Protein AF-A0A7C6GFQ5-F1 (afdb_monomer_lite)

Sequence (103 aa):
MLSEDQQKRKTANVLKAARYFLAHGGSMIEIGKALNMSSSSVQRYLNDEQTIKTYLGTECFDEIQRKLLENKKEGLVRGGKNYAKNNEFTKDELGRFTGSRRK

Secondary structure (DSSP, 8-state):
---HHHHHHHHHHHHHHHHHHHHH---HHHHHHHHT--HHHHHHHHT-HHHHHHHH-HHHHHHHHHHHHHHHHHHHHHHHHHHHHHEEEEE-TTS-EEEEEE-

Radius of gyration: 19.43 Å; chains: 1; bounding box: 42×26×54 Å

Structure (mmCIF, N/CA/C/O backbone):
data_AF-A0A7C6GFQ5-F1
#
_entry.id   AF-A0A7C6GFQ5-F1
#
loop_
_atom_site.group_PDB
_atom_site.id
_atom_site.type_symbol
_atom_site.label_atom_id
_atom_site.label_alt_id
_atom_site.label_comp_id
_atom_site.label_asym_id
_atom_site.label_entity_id
_atom_site.label_seq_id
_atom_site.pdbx_PDB_ins_code
_atom_site.Cartn_x
_atom_site.Cartn_y
_atom_site.Cartn_z
_atom_site.occupancy
_atom_site.B_iso_or_equiv
_atom_site.auth_seq_id
_atom_site.auth_comp_id
_atom_site.auth_asym_id
_atom_site.auth_atom_id
_atom_site.pdbx_PDB_model_num
ATOM 1 N N . MET A 1 1 ? 6.144 9.235 23.856 1.00 67.38 1 MET A N 1
ATOM 2 C CA . MET A 1 1 ? 4.902 8.445 23.708 1.00 67.38 1 MET A CA 1
ATOM 3 C C . MET A 1 1 ? 3.890 9.289 22.957 1.00 67.38 1 MET A C 1
ATOM 5 O O . MET A 1 1 ? 3.905 10.500 23.139 1.00 67.38 1 MET A O 1
ATOM 9 N N . LEU A 1 2 ? 3.075 8.681 22.093 1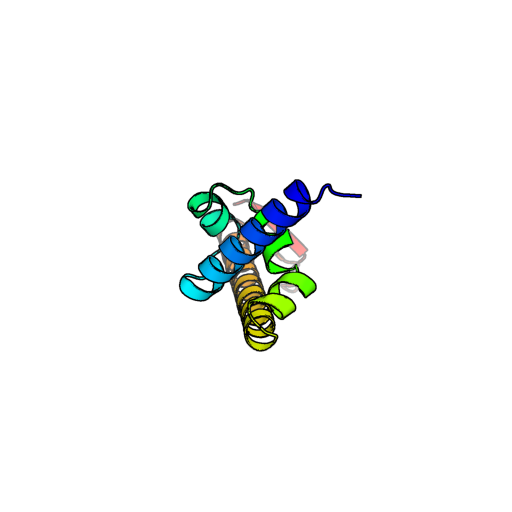.00 77.56 2 LEU A N 1
ATOM 10 C CA . LEU A 1 2 ? 1.942 9.381 21.481 1.00 77.56 2 LEU A CA 1
ATOM 11 C C . LEU A 1 2 ? 0.882 9.635 22.55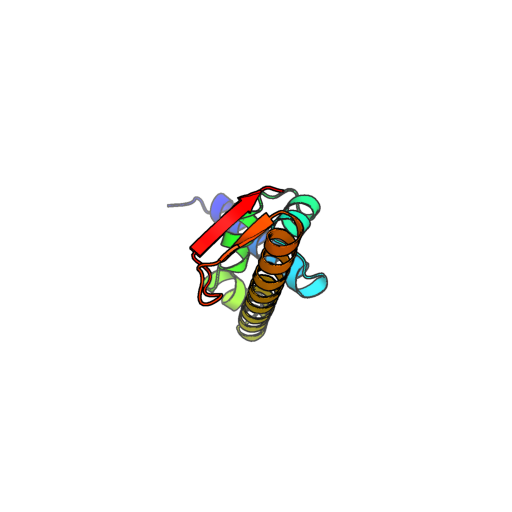5 1.00 77.56 2 LEU A C 1
ATOM 13 O O . LEU A 1 2 ? 0.708 8.800 23.443 1.00 77.56 2 LEU A O 1
ATOM 17 N N . SER A 1 3 ? 0.173 10.757 22.467 1.00 91.38 3 SER A N 1
ATOM 18 C CA . SER A 1 3 ? -1.028 10.947 23.282 1.00 91.38 3 SER A CA 1
ATOM 19 C C . SER A 1 3 ? -2.121 9.962 22.859 1.00 91.38 3 SER A C 1
ATOM 21 O O . SER A 1 3 ? -2.114 9.450 21.733 1.00 91.38 3 SER A O 1
ATOM 23 N N . GLU A 1 4 ? -3.097 9.719 23.732 1.00 89.06 4 GLU A N 1
ATOM 24 C CA . GLU A 1 4 ? -4.239 8.858 23.402 1.00 89.06 4 GLU A CA 1
ATOM 25 C C . GLU A 1 4 ? -4.962 9.319 22.128 1.00 89.06 4 GLU A C 1
ATOM 27 O O . GLU A 1 4 ? -5.298 8.506 21.266 1.00 89.06 4 GLU A O 1
ATOM 32 N N . ASP A 1 5 ? -5.128 10.631 21.953 1.00 91.50 5 ASP A N 1
ATOM 33 C CA . ASP A 1 5 ? -5.752 11.208 20.760 1.00 91.50 5 ASP A CA 1
ATOM 34 C C . ASP A 1 5 ? -4.932 10.972 19.493 1.00 91.50 5 ASP A C 1
ATOM 36 O O . ASP A 1 5 ? -5.482 10.675 18.428 1.00 91.50 5 ASP A O 1
ATOM 40 N N . GLN A 1 6 ? -3.606 11.066 19.591 1.00 90.06 6 GLN A N 1
ATOM 41 C CA . GLN A 1 6 ? -2.723 10.756 18.471 1.00 90.06 6 GLN A CA 1
ATOM 42 C C . GLN A 1 6 ? -2.806 9.272 18.099 1.00 90.06 6 GLN A C 1
ATOM 44 O O . GLN A 1 6 ? -2.858 8.940 16.912 1.00 90.06 6 GLN A O 1
ATOM 49 N N . GLN A 1 7 ? -2.889 8.385 19.091 1.00 91.81 7 GLN A N 1
ATOM 50 C CA . GLN A 1 7 ? -3.034 6.950 18.870 1.00 91.81 7 GLN A CA 1
ATOM 51 C C . GLN A 1 7 ? -4.387 6.603 18.232 1.00 91.81 7 GLN A C 1
ATOM 53 O O . GLN A 1 7 ? -4.435 5.823 17.275 1.00 91.81 7 GLN A O 1
ATOM 58 N N . LYS A 1 8 ? -5.482 7.225 18.688 1.00 93.62 8 LYS A N 1
ATOM 59 C CA . LYS A 1 8 ? -6.822 7.069 18.098 1.00 93.62 8 LYS A CA 1
ATOM 60 C C . LYS A 1 8 ? -6.850 7.530 16.642 1.00 93.62 8 LYS A C 1
ATOM 62 O O . LYS A 1 8 ? -7.308 6.789 15.774 1.00 93.62 8 LYS A O 1
ATOM 67 N N . ARG A 1 9 ? -6.291 8.709 16.342 1.00 94.31 9 ARG A N 1
ATOM 68 C CA . ARG A 1 9 ? -6.196 9.230 14.965 1.00 94.31 9 ARG A CA 1
ATOM 69 C C . ARG A 1 9 ? -5.368 8.322 14.063 1.00 94.31 9 ARG A C 1
ATOM 71 O O . ARG A 1 9 ? -5.775 8.046 12.936 1.00 94.31 9 ARG A O 1
ATOM 78 N N . LYS A 1 10 ? -4.225 7.831 14.555 1.00 94.25 10 LYS A N 1
ATOM 79 C CA . LYS A 1 10 ? -3.392 6.873 13.817 1.00 94.25 10 LYS A CA 1
ATOM 80 C C . LYS A 1 10 ? -4.191 5.611 13.489 1.00 94.25 10 LYS A C 1
ATOM 82 O O . LYS A 1 10 ? -4.228 5.215 12.330 1.00 94.25 10 LYS A O 1
ATOM 87 N N . THR A 1 11 ? -4.861 5.035 14.484 1.00 96.75 11 THR A N 1
ATOM 88 C CA . THR A 1 11 ? -5.688 3.829 14.329 1.00 96.75 11 THR A CA 1
ATOM 89 C C . THR A 1 11 ? -6.783 4.045 13.286 1.00 96.75 11 THR A C 1
ATOM 91 O O . THR A 1 11 ? -6.902 3.262 12.349 1.00 96.75 11 THR A O 1
ATOM 94 N N . ALA A 1 12 ? -7.522 5.155 13.369 1.00 97.25 12 ALA A N 1
ATOM 95 C CA . ALA A 1 12 ? -8.557 5.493 12.394 1.00 97.25 12 ALA A CA 1
ATOM 96 C C . ALA A 1 12 ? -8.003 5.593 10.962 1.00 97.25 12 ALA A C 1
ATOM 98 O O . ALA A 1 12 ? -8.601 5.060 10.029 1.00 97.25 12 ALA A O 1
ATOM 99 N N . ASN A 1 13 ? -6.834 6.215 10.785 1.00 97.62 13 ASN A N 1
ATOM 100 C CA . ASN A 1 13 ? -6.190 6.319 9.476 1.00 97.62 13 ASN A CA 1
ATOM 101 C C . ASN A 1 13 ? -5.718 4.964 8.938 1.00 97.62 13 ASN A C 1
ATOM 103 O O . ASN A 1 13 ? -5.878 4.710 7.744 1.00 97.62 13 ASN A O 1
ATOM 107 N N . VAL 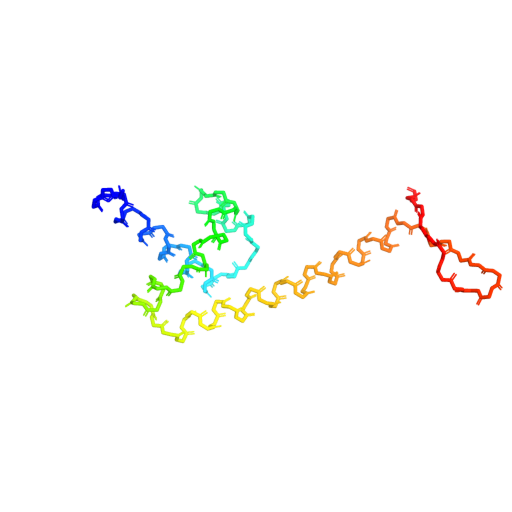A 1 14 ? -5.192 4.087 9.801 1.00 98.06 14 VAL A N 1
ATOM 108 C CA . VAL A 1 14 ? -4.825 2.715 9.422 1.00 98.06 14 VAL A CA 1
ATOM 109 C C . VAL A 1 14 ? -6.043 1.960 8.909 1.00 98.06 14 VAL A C 1
ATOM 111 O O . VAL A 1 14 ? -6.015 1.435 7.798 1.00 98.06 14 VAL A O 1
ATOM 114 N N . LEU A 1 15 ? -7.139 1.969 9.668 1.00 98.19 15 LEU A N 1
ATOM 115 C CA . LEU A 1 15 ? -8.359 1.260 9.284 1.00 98.19 15 LEU A CA 1
ATOM 116 C C . LEU A 1 15 ? -8.980 1.838 8.011 1.00 98.19 15 LEU A C 1
ATOM 118 O O . LEU A 1 15 ? -9.435 1.079 7.157 1.00 98.19 15 LEU A O 1
ATOM 122 N N . LYS A 1 16 ? -8.957 3.166 7.848 1.00 97.94 16 LYS A N 1
ATOM 123 C CA . LYS A 1 16 ? -9.435 3.837 6.634 1.00 97.94 16 LYS A CA 1
ATOM 124 C C . LYS A 1 16 ? -8.629 3.409 5.404 1.00 97.94 16 LYS A C 1
ATOM 126 O O . LYS A 1 16 ? -9.226 3.041 4.396 1.00 97.94 16 LYS A O 1
ATOM 131 N N . ALA A 1 17 ? -7.298 3.413 5.496 1.00 98.06 17 ALA A N 1
ATOM 132 C CA . ALA A 1 17 ? -6.421 2.986 4.407 1.00 98.06 17 ALA A CA 1
ATOM 133 C C . ALA A 1 17 ? -6.594 1.497 4.076 1.00 98.06 17 ALA A C 1
ATOM 135 O O . ALA A 1 17 ? -6.764 1.151 2.909 1.00 98.06 17 ALA A O 1
ATOM 136 N N . ALA A 1 18 ? -6.611 0.631 5.092 1.00 98.12 18 ALA A N 1
ATOM 137 C CA . ALA A 1 18 ? -6.754 -0.814 4.930 1.00 98.12 18 ALA A CA 1
ATOM 138 C C . ALA A 1 18 ? -8.087 -1.197 4.272 1.00 98.12 18 ALA A C 1
ATOM 140 O O . ALA A 1 18 ? -8.096 -1.926 3.282 1.00 98.12 18 ALA A O 1
ATOM 141 N N . ARG A 1 19 ? -9.211 -0.654 4.760 1.00 98.06 19 ARG A N 1
ATOM 142 C CA . ARG A 1 19 ? -10.541 -0.932 4.190 1.00 98.06 19 ARG A CA 1
ATOM 143 C C . ARG A 1 19 ? -10.660 -0.446 2.749 1.00 98.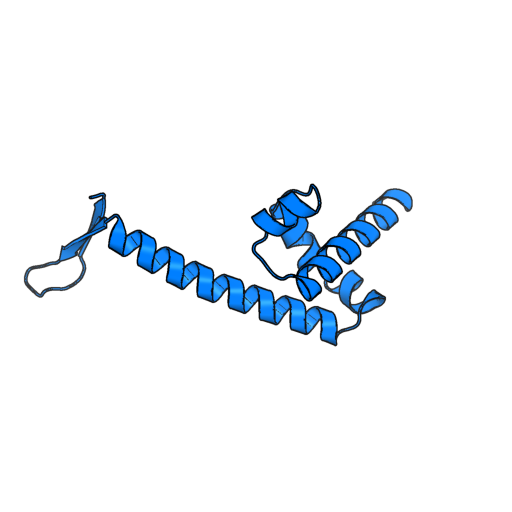06 19 ARG A C 1
ATOM 145 O O . ARG A 1 19 ? -11.160 -1.183 1.906 1.00 98.06 19 ARG A O 1
ATOM 152 N N . TYR A 1 20 ? -10.170 0.761 2.460 1.00 98.00 20 TYR A N 1
ATOM 153 C CA . TYR A 1 20 ? -10.173 1.288 1.096 1.00 98.00 20 TYR A CA 1
ATOM 154 C C . TYR A 1 20 ? -9.339 0.407 0.157 1.00 98.00 20 TYR A C 1
ATOM 156 O O . TYR A 1 20 ? -9.789 0.057 -0.932 1.00 98.00 20 TYR A O 1
ATOM 164 N N . PHE A 1 21 ? -8.137 0.011 0.585 1.00 97.94 21 PHE A N 1
ATOM 165 C CA . PHE A 1 21 ? -7.251 -0.814 -0.230 1.00 97.94 21 PHE A CA 1
ATOM 166 C C . PHE A 1 21 ? -7.819 -2.211 -0.494 1.00 97.94 21 PHE A C 1
ATOM 168 O O . PHE A 1 21 ? -7.723 -2.705 -1.614 1.00 97.94 21 PHE A O 1
ATOM 175 N N . LEU A 1 22 ? -8.459 -2.839 0.494 1.00 97.12 22 LEU A N 1
ATOM 176 C CA . LEU A 1 22 ? -9.121 -4.129 0.298 1.00 97.12 22 LEU A CA 1
ATOM 177 C C . LEU A 1 22 ? -10.258 -4.033 -0.728 1.00 97.12 22 LEU A C 1
ATOM 179 O O . LEU A 1 22 ? -10.326 -4.873 -1.628 1.00 97.12 22 LEU A O 1
ATOM 183 N N . ALA A 1 23 ? -11.087 -2.988 -0.629 1.00 96.94 23 ALA A N 1
ATOM 184 C CA . ALA A 1 23 ? -12.262 -2.790 -1.476 1.00 96.94 23 ALA A CA 1
ATOM 185 C C . ALA A 1 23 ? -11.936 -2.367 -2.917 1.00 96.94 23 ALA A C 1
ATOM 187 O O . ALA A 1 23 ? -12.650 -2.744 -3.844 1.00 96.94 23 ALA A O 1
ATOM 188 N N . HIS A 1 24 ? -10.897 -1.556 -3.118 1.00 95.38 24 HIS A N 1
ATOM 189 C CA . HIS A 1 24 ? -10.637 -0.912 -4.413 1.00 95.38 24 HIS A CA 1
ATOM 190 C C . HIS A 1 24 ? -9.262 -1.230 -5.001 1.00 95.38 24 HIS A C 1
ATOM 192 O O . HIS A 1 24 ? -9.043 -1.025 -6.193 1.00 95.38 24 HIS A O 1
ATOM 198 N N . GLY A 1 25 ? -8.329 -1.740 -4.197 1.00 93.62 25 GLY A N 1
ATOM 199 C CA . GLY A 1 25 ? -6.942 -1.924 -4.609 1.00 93.62 25 GLY A CA 1
ATOM 200 C C . GLY A 1 25 ? -6.262 -0.601 -4.973 1.00 93.62 25 GLY A C 1
ATOM 201 O O . GLY A 1 25 ? -6.542 0.450 -4.393 1.00 93.62 25 GLY A O 1
ATOM 202 N N . GLY A 1 26 ? -5.346 -0.668 -5.940 1.00 92.00 26 GLY A N 1
ATOM 203 C CA . GLY A 1 26 ? -4.650 0.494 -6.493 1.00 92.00 26 GLY A CA 1
ATOM 204 C C . GLY A 1 26 ? -3.261 0.753 -5.906 1.00 92.00 26 GLY A C 1
ATOM 205 O O . GLY A 1 26 ? -2.793 0.100 -4.972 1.00 92.00 26 GLY A O 1
ATOM 206 N N . SER A 1 27 ? -2.560 1.714 -6.497 1.00 93.12 27 SER A N 1
ATOM 207 C CA . SER A 1 27 ? -1.242 2.162 -6.053 1.00 93.12 27 SER A CA 1
ATOM 208 C C . SER A 1 27 ? -1.330 3.078 -4.830 1.00 93.12 27 SER A C 1
ATOM 210 O O . SER A 1 27 ? -2.339 3.738 -4.583 1.00 93.12 27 SER A O 1
ATOM 212 N N . MET A 1 28 ? -0.221 3.210 -4.094 1.00 95.25 28 MET A N 1
ATOM 213 C CA . MET A 1 28 ? -0.146 4.109 -2.931 1.00 95.25 28 MET A CA 1
ATOM 214 C C . MET A 1 28 ? -0.484 5.566 -3.283 1.00 95.25 28 MET A C 1
ATOM 216 O O . MET A 1 28 ? -0.989 6.305 -2.443 1.00 95.25 28 MET A O 1
ATOM 220 N N . ILE A 1 29 ? -0.198 5.986 -4.520 1.00 94.38 29 ILE A N 1
ATOM 221 C CA . ILE A 1 29 ? -0.491 7.338 -5.009 1.00 94.38 29 ILE A CA 1
ATOM 222 C C . ILE A 1 29 ? -1.997 7.517 -5.219 1.00 94.38 29 ILE A C 1
ATOM 224 O O . ILE A 1 29 ? -2.547 8.535 -4.809 1.00 94.38 29 ILE A O 1
ATOM 228 N N . GLU A 1 30 ? -2.665 6.546 -5.840 1.00 95.00 30 GLU A N 1
ATOM 229 C CA . GLU A 1 30 ? -4.110 6.598 -6.097 1.00 95.00 30 GLU A CA 1
ATOM 230 C C . GLU A 1 30 ? -4.902 6.581 -4.790 1.00 95.00 30 GLU A C 1
ATOM 232 O O . GLU A 1 30 ? -5.763 7.433 -4.577 1.00 95.00 30 GLU A O 1
ATOM 237 N N . ILE A 1 31 ? -4.536 5.685 -3.871 1.00 96.38 31 ILE A N 1
ATOM 238 C CA . ILE A 1 31 ? -5.139 5.608 -2.536 1.00 96.38 31 ILE A CA 1
ATOM 239 C C . ILE A 1 31 ? -4.870 6.900 -1.759 1.00 96.38 31 ILE A C 1
ATOM 241 O O . ILE A 1 31 ? -5.771 7.449 -1.129 1.00 96.38 31 ILE A O 1
ATOM 245 N N . GLY A 1 32 ? -3.641 7.421 -1.827 1.00 96.69 32 GLY A N 1
ATOM 246 C CA . GLY A 1 32 ? -3.269 8.675 -1.178 1.00 96.69 32 GLY A CA 1
ATOM 247 C C . GLY A 1 32 ? -4.121 9.853 -1.650 1.00 96.69 32 GLY A C 1
ATOM 248 O O . GLY A 1 32 ? -4.648 10.597 -0.827 1.00 96.69 32 GLY A O 1
ATOM 249 N N . LYS A 1 33 ? -4.346 9.977 -2.963 1.00 96.94 33 LYS A N 1
ATOM 250 C CA . LYS A 1 33 ? -5.247 10.994 -3.529 1.00 96.94 33 LYS A CA 1
ATOM 251 C C . LYS A 1 33 ? -6.685 10.818 -3.041 1.00 96.94 33 LYS A C 1
ATOM 253 O O . LYS A 1 33 ? -7.292 11.793 -2.612 1.00 96.94 33 LYS A O 1
ATOM 258 N N . ALA A 1 34 ? -7.207 9.593 -3.062 1.00 97.00 34 ALA A N 1
ATOM 259 C CA . ALA A 1 34 ? -8.581 9.312 -2.649 1.00 97.00 34 ALA A CA 1
ATOM 260 C C . ALA A 1 34 ? -8.830 9.587 -1.156 1.00 97.00 34 ALA A C 1
ATOM 262 O O . ALA A 1 34 ? -9.907 10.034 -0.770 1.00 97.00 34 ALA A O 1
ATOM 263 N N . LEU A 1 35 ? -7.832 9.335 -0.306 1.00 96.19 35 LEU A N 1
ATOM 264 C CA . LEU A 1 35 ? -7.957 9.470 1.147 1.00 96.19 35 LEU A CA 1
ATOM 265 C C . LEU A 1 35 ? -7.387 10.778 1.704 1.00 96.19 35 LEU A C 1
ATOM 267 O O . LEU A 1 35 ? -7.454 10.981 2.918 1.00 96.19 35 LEU A O 1
ATOM 271 N N . ASN A 1 36 ? -6.849 11.645 0.843 1.00 96.81 36 ASN A N 1
ATOM 272 C CA . ASN A 1 36 ? -6.089 12.840 1.211 1.00 96.81 36 ASN A CA 1
ATOM 273 C C . ASN A 1 36 ? -4.919 12.525 2.169 1.00 96.81 36 ASN A C 1
ATOM 275 O O . ASN A 1 36 ? -4.782 13.099 3.249 1.00 96.81 36 ASN A O 1
ATOM 279 N N . MET A 1 37 ? -4.094 11.549 1.788 1.00 96.44 37 MET A N 1
ATOM 280 C CA . MET A 1 37 ? -2.918 11.086 2.527 1.00 96.44 37 MET A CA 1
ATOM 281 C C . MET A 1 37 ? -1.695 11.039 1.606 1.00 96.44 37 MET A C 1
ATOM 283 O O . MET A 1 37 ? -1.810 10.779 0.409 1.00 96.44 37 MET A O 1
ATOM 287 N N . SER A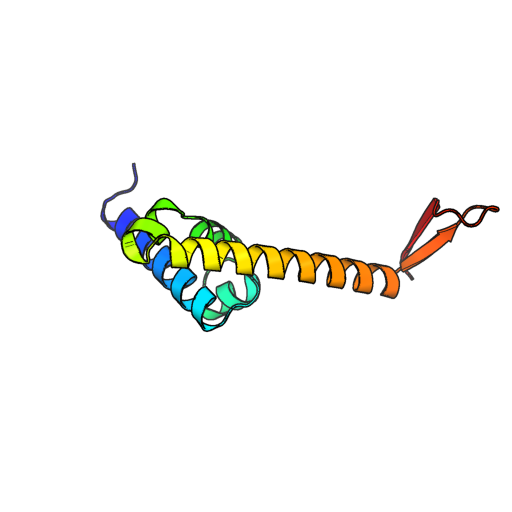 1 38 ? -0.493 11.226 2.158 1.00 97.69 38 SER A N 1
ATOM 288 C CA . SER A 1 38 ? 0.726 10.973 1.383 1.00 97.69 38 SER A CA 1
ATOM 289 C C . SER A 1 38 ? 0.852 9.483 1.055 1.00 97.69 38 SER A C 1
ATOM 291 O O . SER A 1 38 ? 0.503 8.628 1.873 1.00 97.69 38 SER A O 1
ATOM 293 N N . SER A 1 39 ? 1.429 9.154 -0.102 1.00 96.50 39 SER A N 1
ATOM 294 C CA . SER A 1 39 ? 1.712 7.762 -0.485 1.00 96.50 39 SER A CA 1
ATOM 295 C C . SER A 1 39 ? 2.567 7.031 0.560 1.00 96.50 39 SER A C 1
ATOM 297 O O . SER A 1 39 ? 2.315 5.867 0.860 1.00 96.50 39 SER A O 1
ATOM 299 N N . SER A 1 40 ? 3.522 7.732 1.181 1.00 97.12 40 SER A N 1
ATOM 300 C CA . SER A 1 40 ? 4.340 7.212 2.283 1.00 97.12 40 SER A CA 1
ATOM 301 C C . SER A 1 40 ? 3.518 6.875 3.529 1.00 97.12 40 SER A C 1
ATOM 303 O O . SER A 1 40 ? 3.772 5.862 4.182 1.00 97.12 40 SER A O 1
ATOM 305 N N . SER A 1 41 ? 2.505 7.687 3.851 1.00 97.38 41 SER A N 1
ATOM 306 C CA . SER A 1 41 ? 1.599 7.423 4.970 1.00 97.38 41 SER A CA 1
ATOM 307 C C . SER A 1 41 ? 0.737 6.204 4.688 1.00 97.38 41 SER A C 1
ATOM 309 O O . SER A 1 41 ? 0.651 5.333 5.546 1.00 97.38 41 SER A O 1
ATOM 311 N N . VAL A 1 42 ? 0.174 6.104 3.481 1.00 97.56 42 VAL A N 1
ATOM 312 C CA . VAL A 1 42 ? -0.609 4.936 3.054 1.00 97.56 42 VAL A CA 1
ATOM 313 C C . VAL A 1 42 ? 0.231 3.668 3.158 1.00 97.56 42 VAL A C 1
ATOM 315 O O . VAL A 1 42 ? -0.198 2.715 3.799 1.00 97.56 42 VAL A O 1
ATOM 318 N N . GLN A 1 43 ? 1.455 3.674 2.622 1.00 96.88 43 GLN A N 1
ATOM 319 C CA . GLN A 1 43 ? 2.347 2.521 2.714 1.00 96.88 43 GLN A CA 1
ATOM 320 C C . GLN A 1 43 ? 2.620 2.137 4.170 1.00 96.88 43 GLN A C 1
ATOM 322 O O . GLN A 1 43 ? 2.494 0.970 4.528 1.00 96.88 43 GLN A O 1
ATOM 327 N N . ARG A 1 44 ? 2.959 3.102 5.030 1.00 97.62 44 ARG A N 1
ATOM 328 C CA . ARG A 1 44 ? 3.185 2.840 6.457 1.00 97.62 44 ARG A CA 1
ATOM 329 C C . ARG A 1 44 ? 1.946 2.247 7.130 1.00 97.62 44 ARG A C 1
ATOM 331 O O . ARG A 1 44 ? 2.079 1.339 7.935 1.00 97.62 44 ARG A O 1
ATOM 338 N N . TYR A 1 45 ? 0.759 2.754 6.807 1.00 98.00 45 TYR A N 1
ATOM 339 C CA . TYR A 1 45 ? -0.499 2.305 7.397 1.00 98.00 45 TYR A CA 1
ATOM 340 C C . TYR A 1 45 ? -0.916 0.909 6.939 1.00 98.00 45 TYR A C 1
ATOM 342 O O . TYR A 1 45 ? -1.337 0.114 7.768 1.00 98.00 45 TYR A O 1
ATOM 350 N N . LEU A 1 46 ? -0.746 0.577 5.658 1.00 97.56 46 LEU A N 1
ATOM 351 C CA . LEU A 1 46 ? -1.024 -0.769 5.144 1.00 97.56 46 LEU A CA 1
ATOM 352 C C . LEU A 1 46 ? -0.049 -1.831 5.682 1.00 97.56 46 LEU A C 1
ATOM 354 O O . LEU A 1 46 ? -0.353 -3.017 5.629 1.00 97.56 46 LEU A O 1
ATOM 358 N N . ASN A 1 47 ? 1.099 -1.410 6.219 1.00 97.38 47 ASN A N 1
ATOM 359 C CA . ASN A 1 47 ? 2.066 -2.277 6.895 1.00 97.38 47 ASN A CA 1
ATOM 360 C C . ASN A 1 47 ? 1.943 -2.247 8.432 1.00 97.38 47 ASN A C 1
ATOM 362 O O . ASN A 1 47 ? 2.793 -2.808 9.118 1.00 97.38 47 ASN A O 1
ATOM 366 N N . ASP A 1 48 ? 0.912 -1.606 8.996 1.00 97.44 48 ASP A N 1
ATOM 367 C CA . ASP A 1 48 ? 0.659 -1.618 10.443 1.00 97.44 48 ASP A CA 1
ATOM 368 C C . ASP A 1 48 ? -0.035 -2.928 10.845 1.00 97.44 48 ASP A C 1
ATOM 370 O O . ASP A 1 48 ? -1.251 -2.996 11.036 1.00 97.44 48 ASP A O 1
ATOM 374 N N . GLU A 1 49 ? 0.769 -3.989 10.927 1.00 97.56 49 GLU A N 1
ATOM 375 C CA . GLU A 1 49 ? 0.326 -5.353 11.215 1.00 97.56 49 GLU A CA 1
ATOM 376 C C . GLU A 1 49 ? -0.511 -5.434 12.489 1.00 97.56 49 GLU A C 1
ATOM 378 O O . GLU A 1 49 ? -1.627 -5.947 12.458 1.00 97.56 49 GLU A O 1
ATOM 383 N N . GLN A 1 50 ? -0.002 -4.889 13.596 1.00 96.75 50 GLN A N 1
ATOM 384 C CA . GLN A 1 50 ? -0.664 -4.992 14.893 1.00 96.75 50 GLN A CA 1
ATOM 385 C C . GLN A 1 50 ? -2.079 -4.416 14.840 1.00 96.75 50 GLN A C 1
ATOM 387 O O . GLN A 1 50 ? -3.030 -5.064 15.278 1.00 96.75 50 GLN A O 1
ATOM 392 N N . THR A 1 51 ? -2.236 -3.210 14.292 1.00 97.00 51 THR A N 1
ATOM 393 C CA . THR A 1 51 ? -3.541 -2.549 14.228 1.00 97.00 51 THR A CA 1
ATOM 394 C C . THR A 1 51 ? -4.477 -3.297 13.283 1.00 97.00 51 THR A C 1
ATOM 396 O O . THR A 1 51 ? -5.628 -3.554 13.626 1.00 97.00 51 THR A O 1
ATOM 399 N N . ILE A 1 52 ? -4.000 -3.697 12.105 1.00 98.00 52 ILE A N 1
ATOM 400 C CA . ILE A 1 52 ? -4.842 -4.399 11.132 1.00 98.00 52 ILE A CA 1
ATOM 401 C C . ILE A 1 52 ? -5.288 -5.753 11.691 1.00 98.00 52 ILE A C 1
ATOM 403 O O . ILE A 1 52 ? -6.485 -6.024 11.699 1.00 98.00 52 ILE A O 1
ATOM 407 N N . LYS A 1 53 ? -4.375 -6.564 12.237 1.00 97.94 53 LYS A N 1
ATOM 408 C CA . LYS A 1 53 ? -4.717 -7.867 12.825 1.00 97.94 53 LYS A CA 1
ATOM 409 C C . LYS A 1 53 ? -5.692 -7.734 13.991 1.00 97.94 53 LYS A C 1
ATOM 411 O O . LYS A 1 53 ? -6.644 -8.500 14.067 1.00 97.94 53 LYS A O 1
ATOM 416 N N . THR A 1 54 ? -5.500 -6.732 14.851 1.00 97.62 54 THR A N 1
ATOM 417 C CA . THR A 1 54 ? -6.370 -6.501 16.017 1.00 97.62 54 THR A CA 1
ATOM 418 C C . THR A 1 54 ? -7.806 -6.146 15.617 1.00 97.62 54 THR A C 1
ATOM 420 O O . THR A 1 54 ? -8.745 -6.614 16.251 1.00 97.62 54 THR A O 1
ATOM 423 N N . TYR A 1 55 ? -7.999 -5.318 14.585 1.00 97.69 55 TYR A N 1
ATOM 424 C CA . TYR A 1 55 ? -9.316 -4.742 14.267 1.00 97.69 55 TYR A CA 1
ATOM 425 C C . TYR A 1 55 ? -9.998 -5.328 13.022 1.00 97.69 55 TYR A C 1
ATOM 427 O O . TYR A 1 55 ? -11.215 -5.213 12.891 1.00 97.69 55 TYR A O 1
ATOM 435 N N . LEU A 1 56 ? -9.235 -5.888 12.082 1.00 96.81 56 LEU A N 1
ATOM 436 C CA . LEU A 1 56 ? -9.728 -6.461 10.822 1.00 96.81 56 LEU A CA 1
ATOM 437 C C . LEU A 1 56 ? -9.449 -7.968 10.710 1.00 96.81 56 LEU A C 1
ATOM 439 O O . LEU A 1 56 ? -10.026 -8.623 9.848 1.00 96.81 56 LEU A O 1
ATOM 443 N N . GLY A 1 57 ? -8.598 -8.519 11.578 1.00 97.19 57 GLY A N 1
ATOM 444 C CA . GLY A 1 57 ? -8.220 -9.929 11.576 1.00 97.19 57 GLY A CA 1
ATOM 445 C C . GLY A 1 57 ? -6.981 -10.236 10.731 1.00 97.19 57 GLY A C 1
ATOM 446 O O . GLY A 1 57 ? -6.565 -9.458 9.868 1.00 97.19 57 GLY A O 1
ATOM 447 N N . THR A 1 58 ? -6.380 -11.395 11.004 1.00 97.31 58 THR A N 1
ATOM 448 C CA . THR A 1 58 ? -5.167 -11.876 10.323 1.00 97.31 58 THR A CA 1
ATOM 449 C C . THR A 1 58 ? -5.380 -12.069 8.825 1.00 97.31 58 THR A C 1
ATOM 451 O O . THR A 1 58 ? -4.550 -11.620 8.043 1.00 97.31 58 THR A O 1
ATOM 454 N N . GLU A 1 59 ? -6.523 -12.624 8.417 1.00 97.81 59 GLU A N 1
ATOM 455 C CA . GLU A 1 59 ? -6.842 -12.870 7.003 1.00 97.81 59 GLU A CA 1
ATOM 456 C C . GLU A 1 59 ? -6.832 -11.580 6.171 1.00 97.81 59 GLU A C 1
ATOM 458 O O . GLU A 1 59 ? -6.257 -11.541 5.084 1.00 97.81 59 GLU A O 1
ATOM 463 N N . CYS A 1 60 ? -7.385 -10.489 6.714 1.00 97.44 60 CYS A N 1
ATOM 464 C CA . CYS A 1 60 ? -7.356 -9.184 6.057 1.00 97.44 60 CYS A CA 1
ATOM 465 C C . CYS A 1 60 ? -5.925 -8.662 5.889 1.00 97.44 60 CYS A C 1
ATOM 467 O O . CYS A 1 60 ? -5.597 -8.081 4.854 1.00 97.44 60 CYS A O 1
ATOM 469 N N . PHE A 1 61 ? -5.067 -8.837 6.899 1.00 98.25 61 PHE A N 1
ATOM 470 C CA . PHE A 1 61 ? -3.670 -8.420 6.799 1.00 98.25 61 PHE A CA 1
ATOM 471 C C . PHE A 1 61 ? -2.927 -9.218 5.725 1.00 98.25 61 PHE A C 1
ATOM 473 O O . PHE A 1 61 ? -2.247 -8.628 4.884 1.00 98.25 61 PHE A O 1
ATOM 480 N N . ASP A 1 62 ? -3.107 -10.535 5.705 1.00 97.88 62 ASP A N 1
ATOM 481 C CA . ASP A 1 62 ? -2.460 -11.415 4.734 1.00 97.88 62 ASP A CA 1
ATOM 482 C C . ASP A 1 62 ? -2.931 -11.109 3.303 1.00 97.88 62 ASP A C 1
ATOM 484 O O . ASP A 1 62 ? -2.118 -11.046 2.374 1.00 97.88 62 ASP A O 1
ATOM 488 N N . GLU A 1 63 ? -4.222 -10.811 3.110 1.00 97.94 63 GLU A N 1
ATOM 489 C CA . GLU A 1 63 ? -4.748 -10.368 1.818 1.00 97.94 63 GLU A CA 1
ATOM 490 C C . GLU A 1 63 ? -4.132 -9.033 1.373 1.00 97.94 63 GLU A C 1
ATOM 492 O O . GLU A 1 63 ? -3.727 -8.901 0.213 1.00 97.94 63 GLU A O 1
ATOM 497 N N . ILE A 1 64 ? -4.010 -8.054 2.278 1.00 97.88 64 ILE A N 1
ATOM 498 C CA . ILE A 1 64 ? -3.339 -6.777 1.991 1.00 97.88 64 ILE A CA 1
ATOM 499 C C . ILE A 1 64 ? -1.903 -7.033 1.527 1.00 97.88 64 ILE A C 1
ATOM 501 O O . ILE A 1 64 ? -1.493 -6.507 0.490 1.00 97.88 64 ILE A O 1
ATOM 505 N N . GLN A 1 65 ? -1.146 -7.867 2.243 1.00 97.69 65 GLN A N 1
ATOM 506 C CA . GLN A 1 65 ? 0.240 -8.182 1.892 1.00 97.69 65 GLN A CA 1
ATOM 507 C C . GLN A 1 65 ? 0.345 -8.884 0.533 1.00 97.69 65 GLN A C 1
ATOM 509 O O . GLN A 1 65 ? 1.199 -8.525 -0.286 1.00 97.69 65 GLN A O 1
ATOM 514 N N . ARG A 1 66 ? -0.568 -9.814 0.231 1.00 97.38 66 ARG A N 1
ATOM 515 C CA . ARG A 1 66 ? -0.646 -10.464 -1.084 1.00 97.38 66 ARG A CA 1
ATOM 516 C C . ARG A 1 66 ? -0.883 -9.445 -2.203 1.00 97.38 66 ARG A C 1
ATOM 518 O O . ARG A 1 66 ? -0.120 -9.423 -3.170 1.00 97.38 66 ARG A O 1
ATOM 525 N N . LYS A 1 67 ? -1.879 -8.562 -2.061 1.00 96.50 67 LYS A N 1
ATOM 526 C CA . LYS A 1 67 ? -2.182 -7.514 -3.055 1.00 96.50 67 LYS A CA 1
ATOM 527 C C . LYS A 1 67 ? -1.022 -6.527 -3.230 1.00 96.50 67 LYS A C 1
ATOM 529 O O . LYS A 1 67 ? -0.719 -6.112 -4.347 1.00 96.50 67 LYS A O 1
ATOM 534 N N . LEU A 1 68 ? -0.327 -6.164 -2.149 1.00 95.69 68 LEU A N 1
ATOM 535 C CA . LEU A 1 68 ? 0.871 -5.317 -2.220 1.00 95.69 68 LEU A CA 1
ATOM 536 C C . LEU A 1 68 ? 1.999 -5.987 -3.017 1.00 95.69 68 LEU A C 1
ATOM 538 O O . LEU A 1 68 ? 2.677 -5.323 -3.808 1.00 95.69 68 LEU A O 1
ATOM 542 N N . LEU A 1 69 ? 2.192 -7.295 -2.843 1.00 94.75 69 LEU A N 1
ATOM 543 C CA . LEU A 1 69 ? 3.183 -8.060 -3.596 1.00 94.75 69 LEU A CA 1
ATOM 544 C C . LEU A 1 69 ? 2.833 -8.134 -5.089 1.00 94.75 69 LEU A C 1
ATOM 546 O O . LEU A 1 69 ? 3.721 -7.992 -5.931 1.00 94.75 69 LEU A O 1
ATOM 550 N N . GLU A 1 70 ? 1.557 -8.321 -5.420 1.00 94.62 70 GLU A N 1
ATOM 551 C CA . GLU A 1 70 ? 1.053 -8.291 -6.800 1.00 94.62 70 GLU A CA 1
ATOM 552 C C . GLU A 1 70 ? 1.314 -6.933 -7.452 1.00 94.62 70 GLU A C 1
ATOM 554 O O . GLU A 1 70 ? 1.986 -6.868 -8.484 1.00 94.62 70 GLU A O 1
ATOM 559 N N . ASN A 1 71 ? 0.946 -5.842 -6.777 1.00 92.25 71 ASN A N 1
ATOM 560 C CA . ASN A 1 71 ? 1.229 -4.482 -7.235 1.00 92.25 71 ASN A CA 1
ATOM 561 C C . ASN A 1 71 ? 2.728 -4.248 -7.484 1.00 92.25 71 ASN A C 1
ATOM 563 O O . ASN A 1 71 ? 3.110 -3.602 -8.463 1.00 92.25 71 ASN A O 1
ATOM 567 N N . LYS A 1 72 ? 3.603 -4.778 -6.619 1.00 92.12 72 LYS A N 1
ATOM 568 C CA . LYS A 1 72 ? 5.060 -4.681 -6.799 1.00 92.12 72 LYS A CA 1
ATOM 569 C C . LYS A 1 72 ? 5.517 -5.414 -8.061 1.00 92.12 72 LYS A C 1
ATOM 571 O O . LYS A 1 72 ? 6.308 -4.862 -8.827 1.00 92.12 72 LYS A O 1
ATOM 576 N N . LYS A 1 73 ? 5.026 -6.635 -8.292 1.00 93.12 73 LYS A N 1
ATOM 577 C CA . LYS A 1 73 ? 5.352 -7.425 -9.491 1.00 93.12 73 LYS A CA 1
ATOM 578 C C . LYS A 1 73 ? 4.900 -6.705 -10.760 1.00 93.12 73 LYS A C 1
ATOM 580 O O . LYS A 1 73 ? 5.693 -6.541 -11.685 1.00 93.12 73 LYS A O 1
ATOM 585 N N . GLU A 1 74 ? 3.671 -6.200 -10.781 1.00 91.69 74 GLU A N 1
ATOM 586 C CA . GLU A 1 74 ? 3.150 -5.424 -11.909 1.00 91.69 74 GLU A CA 1
ATOM 587 C C . GLU A 1 74 ? 3.945 -4.138 -12.151 1.00 91.69 74 GLU A C 1
ATOM 589 O O . GLU A 1 74 ? 4.236 -3.787 -13.298 1.00 91.69 74 GLU A O 1
ATOM 594 N N . GLY A 1 75 ? 4.330 -3.447 -11.076 1.00 89.75 75 GLY A N 1
ATOM 595 C CA . GLY A 1 75 ? 5.168 -2.254 -11.129 1.00 89.75 75 GLY A CA 1
ATOM 596 C C . GLY A 1 75 ? 6.524 -2.524 -11.780 1.00 89.75 75 GLY A C 1
ATOM 597 O O . GLY A 1 75 ? 6.947 -1.756 -12.644 1.00 89.75 75 GLY A O 1
ATOM 598 N N . LEU A 1 76 ? 7.173 -3.641 -11.440 1.00 91.19 76 LEU A N 1
ATOM 599 C CA . LEU A 1 76 ? 8.443 -4.057 -12.045 1.00 91.19 76 LEU A CA 1
ATOM 600 C C . LEU A 1 76 ? 8.294 -4.365 -13.537 1.00 91.19 76 LEU A C 1
ATOM 602 O O . LEU A 1 76 ? 9.084 -3.878 -14.346 1.00 91.19 76 LEU A O 1
ATOM 606 N N . VAL A 1 77 ? 7.251 -5.106 -13.922 1.00 91.62 77 VAL A N 1
ATOM 607 C CA . VAL A 1 77 ? 6.964 -5.406 -15.336 1.00 91.62 77 VAL A CA 1
ATOM 608 C C . VAL A 1 77 ? 6.735 -4.116 -16.125 1.00 91.62 77 VAL A C 1
ATOM 610 O O . VAL A 1 77 ? 7.289 -3.933 -17.210 1.00 91.62 77 VAL A O 1
ATOM 613 N N . ARG A 1 78 ? 5.946 -3.188 -15.576 1.00 90.88 78 ARG A N 1
ATOM 614 C CA . ARG A 1 78 ? 5.669 -1.885 -16.192 1.00 90.88 78 ARG A CA 1
ATOM 615 C C . ARG A 1 78 ? 6.931 -1.033 -16.306 1.00 90.88 78 ARG A C 1
ATOM 617 O O . ARG A 1 78 ? 7.150 -0.419 -17.347 1.00 90.88 78 ARG A O 1
ATOM 624 N N . GLY A 1 79 ? 7.772 -1.038 -15.273 1.00 89.44 79 GLY A N 1
ATOM 625 C CA . GLY A 1 79 ? 9.080 -0.387 -15.270 1.00 89.44 79 GLY A CA 1
ATOM 626 C C . GLY A 1 79 ? 9.983 -0.913 -16.383 1.00 89.44 79 GLY A C 1
ATOM 627 O O . GLY A 1 79 ? 10.499 -0.118 -17.164 1.00 89.44 79 GLY A O 1
ATOM 628 N N . GLY A 1 80 ? 10.088 -2.237 -16.532 1.00 90.38 80 GLY A N 1
ATOM 629 C CA . GLY A 1 80 ? 10.855 -2.872 -17.607 1.00 90.38 80 GLY A CA 1
ATOM 630 C C . GLY A 1 80 ? 10.345 -2.505 -19.003 1.00 90.38 80 GLY A C 1
ATOM 631 O O . GLY A 1 80 ? 11.130 -2.109 -19.864 1.00 90.38 80 GLY A O 1
ATOM 632 N N . LYS A 1 81 ? 9.021 -2.541 -19.217 1.00 90.44 81 LYS A N 1
ATOM 633 C CA . LYS A 1 81 ? 8.395 -2.110 -20.482 1.00 90.44 81 LYS A CA 1
ATOM 634 C C . LYS A 1 81 ? 8.680 -0.637 -20.788 1.00 90.44 81 LYS A C 1
ATOM 636 O O . LYS A 1 81 ? 9.051 -0.304 -21.911 1.00 90.44 81 LYS A O 1
ATOM 641 N N . ASN A 1 82 ? 8.544 0.241 -19.796 1.00 91.38 82 ASN A N 1
ATOM 642 C CA . ASN A 1 82 ? 8.835 1.667 -19.949 1.00 91.38 82 ASN A CA 1
ATOM 643 C C . ASN A 1 82 ? 10.318 1.920 -20.236 1.00 91.38 82 ASN A C 1
ATOM 645 O O . ASN A 1 82 ? 10.646 2.761 -21.069 1.00 91.38 82 ASN A O 1
ATOM 649 N N . TYR A 1 83 ? 11.212 1.187 -19.579 1.00 89.19 83 TYR A N 1
ATOM 650 C CA . TYR A 1 83 ? 12.644 1.286 -19.819 1.00 89.19 83 TYR A CA 1
ATOM 651 C C . TYR A 1 83 ? 13.000 0.855 -21.247 1.00 89.19 83 TYR A C 1
ATOM 653 O O . TYR A 1 83 ? 13.629 1.630 -21.960 1.00 89.19 83 TYR A O 1
ATOM 661 N N . ALA A 1 84 ? 12.514 -0.300 -21.708 1.00 88.50 84 ALA A N 1
ATOM 662 C CA . ALA A 1 84 ? 12.730 -0.775 -23.078 1.00 88.50 84 ALA A CA 1
ATOM 663 C C . ALA A 1 84 ? 12.122 0.155 -24.146 1.00 88.50 84 ALA A C 1
ATOM 665 O O . ALA A 1 84 ? 12.668 0.310 -25.238 1.00 88.50 84 ALA A O 1
ATOM 666 N N . LYS A 1 85 ? 10.992 0.807 -23.842 1.00 90.38 85 LYS A N 1
ATOM 667 C CA . LYS A 1 85 ? 10.366 1.777 -24.750 1.00 90.38 85 LYS A CA 1
ATOM 668 C C . LYS A 1 85 ? 11.241 3.019 -24.934 1.00 90.38 85 LYS A C 1
ATOM 670 O O . LYS A 1 85 ? 11.456 3.440 -26.070 1.00 90.38 85 LYS A O 1
ATOM 675 N N . ASN A 1 86 ? 11.744 3.572 -23.831 1.00 91.62 86 ASN A N 1
ATOM 676 C CA . ASN A 1 86 ? 12.412 4.876 -23.791 1.00 91.62 86 ASN A CA 1
ATOM 677 C C . ASN A 1 86 ? 13.940 4.815 -23.940 1.00 91.62 86 ASN A C 1
ATOM 679 O O . ASN A 1 86 ? 14.580 5.862 -24.004 1.00 91.62 86 ASN A O 1
ATOM 683 N N . ASN A 1 87 ? 14.530 3.621 -23.967 1.00 90.75 87 ASN A N 1
ATOM 684 C CA . ASN A 1 87 ? 15.972 3.443 -24.088 1.00 90.75 87 ASN A CA 1
ATOM 685 C C . ASN A 1 87 ? 16.310 2.526 -25.260 1.00 90.75 87 ASN A C 1
ATOM 687 O O . ASN A 1 87 ? 15.529 1.660 -25.654 1.00 90.75 87 ASN A O 1
ATOM 691 N N . GLU A 1 88 ? 17.487 2.739 -25.821 1.00 90.44 88 GLU A N 1
ATOM 692 C CA . GLU A 1 88 ? 18.115 1.876 -26.806 1.00 90.44 88 GLU A CA 1
ATOM 693 C C . GLU A 1 88 ? 19.218 1.072 -26.112 1.00 90.44 88 GLU A C 1
ATOM 695 O O . GLU A 1 88 ? 20.009 1.628 -25.344 1.00 90.44 88 GLU A O 1
ATOM 700 N N . PHE A 1 89 ? 19.234 -0.244 -26.331 1.00 90.31 89 PHE A N 1
ATOM 701 C CA . PHE A 1 89 ? 20.212 -1.132 -25.709 1.00 90.31 89 PHE A CA 1
ATOM 702 C C . PHE A 1 89 ? 21.507 -1.142 -26.512 1.00 90.31 89 PHE A C 1
ATOM 704 O O . PHE A 1 89 ? 21.492 -1.400 -27.714 1.00 90.31 89 PHE A O 1
ATOM 711 N N . THR A 1 90 ? 22.622 -0.941 -25.824 1.00 90.81 90 THR A N 1
ATOM 712 C CA . THR A 1 90 ? 23.957 -1.145 -26.373 1.00 90.81 90 THR A CA 1
ATOM 713 C C . THR A 1 90 ? 24.380 -2.582 -26.095 1.00 90.81 90 THR A C 1
ATOM 715 O O . THR A 1 90 ? 24.158 -3.108 -24.997 1.00 90.81 90 THR A O 1
ATOM 718 N N . LYS A 1 91 ? 24.962 -3.232 -27.101 1.00 93.31 91 LYS A N 1
ATOM 719 C CA . LYS A 1 91 ? 25.467 -4.601 -27.006 1.00 93.31 91 LYS A CA 1
ATOM 720 C C . LYS A 1 91 ? 26.925 -4.664 -27.450 1.00 93.31 91 LYS A C 1
ATOM 722 O O . LYS A 1 91 ? 27.346 -3.823 -28.240 1.00 93.31 91 LYS A O 1
ATOM 727 N N . ASP A 1 92 ? 27.682 -5.621 -26.923 1.00 92.56 92 ASP A N 1
ATOM 728 C CA . ASP A 1 92 ? 29.012 -5.949 -27.446 1.00 92.56 92 ASP A CA 1
ATOM 729 C C . ASP A 1 92 ? 28.920 -6.712 -28.780 1.00 92.56 92 ASP A C 1
ATOM 731 O O . ASP A 1 92 ? 27.834 -7.039 -29.268 1.00 92.56 92 ASP A O 1
ATOM 735 N N . GLU A 1 93 ? 30.080 -7.017 -29.360 1.00 92.88 93 GLU A N 1
ATOM 736 C CA . GLU A 1 93 ? 30.218 -7.776 -30.609 1.00 92.88 93 GLU A CA 1
ATOM 737 C C . GLU A 1 93 ? 29.629 -9.199 -30.526 1.00 92.88 93 GLU A C 1
ATOM 739 O O . GLU A 1 93 ? 29.279 -9.785 -31.547 1.00 92.88 93 GLU A O 1
ATOM 744 N N . LEU A 1 94 ? 29.459 -9.745 -29.315 1.00 94.00 94 LEU A N 1
ATOM 745 C CA . LEU A 1 94 ? 28.845 -11.051 -29.053 1.00 94.00 94 LEU A CA 1
ATOM 746 C C . LEU A 1 94 ? 27.336 -10.948 -28.761 1.00 94.00 94 LEU A C 1
ATOM 748 O O . LEU A 1 94 ? 26.693 -11.948 -28.435 1.00 94.00 94 LEU A O 1
ATOM 752 N N . GLY A 1 95 ? 26.752 -9.749 -28.850 1.00 88.81 95 GLY A N 1
ATOM 753 C CA . GLY A 1 95 ? 25.335 -9.495 -28.600 1.00 88.81 95 GLY A CA 1
ATOM 754 C C . GLY A 1 95 ? 24.942 -9.424 -27.119 1.00 88.81 95 GLY A C 1
ATOM 755 O O . GLY A 1 95 ? 23.742 -9.402 -26.813 1.00 88.81 95 GLY A O 1
ATOM 756 N N . ARG A 1 96 ? 25.904 -9.374 -26.191 1.00 91.75 96 ARG A N 1
ATOM 757 C CA . ARG A 1 96 ? 25.662 -9.239 -24.747 1.00 91.75 96 ARG A CA 1
ATOM 758 C C . ARG A 1 96 ? 25.365 -7.792 -24.397 1.00 91.75 96 ARG A C 1
ATOM 760 O O . ARG A 1 96 ? 25.930 -6.874 -24.976 1.00 91.75 96 ARG A O 1
ATOM 767 N N . PHE A 1 97 ? 24.478 -7.585 -23.431 1.00 91.44 97 PHE A N 1
ATOM 768 C CA . PHE A 1 97 ? 24.126 -6.247 -22.964 1.00 91.44 97 PHE A CA 1
ATOM 769 C C . PHE A 1 97 ? 25.330 -5.560 -22.305 1.00 91.44 97 PHE A C 1
ATOM 771 O O . PHE A 1 97 ? 25.870 -6.076 -21.329 1.00 91.44 97 PHE A O 1
ATOM 778 N N . THR A 1 98 ? 25.709 -4.385 -22.810 1.00 92.56 98 THR A N 1
ATOM 779 C CA . THR A 1 98 ? 26.802 -3.561 -22.261 1.00 92.56 98 THR A CA 1
ATOM 780 C C . THR A 1 98 ? 26.327 -2.225 -21.706 1.00 92.56 98 THR A C 1
ATOM 782 O O . THR A 1 98 ? 27.056 -1.574 -20.962 1.00 92.56 98 THR A O 1
ATOM 785 N N . GLY A 1 99 ? 25.098 -1.813 -22.015 1.00 91.62 99 GLY A N 1
ATOM 786 C CA . GLY A 1 99 ? 24.518 -0.598 -21.463 1.00 91.62 99 GLY A CA 1
ATOM 787 C C . GLY A 1 99 ? 23.250 -0.164 -22.179 1.00 91.62 99 GLY A C 1
ATOM 788 O O . GLY A 1 99 ? 22.683 -0.877 -23.005 1.00 91.62 99 GLY A O 1
ATOM 789 N N . SER A 1 100 ? 22.795 1.041 -21.862 1.00 91.75 100 SER A N 1
ATOM 790 C CA . SER A 1 100 ? 21.645 1.657 -22.515 1.00 91.75 100 SER A CA 1
ATOM 791 C C . SER A 1 100 ? 21.836 3.155 -22.637 1.00 91.75 100 SER A C 1
ATOM 793 O O . SER A 1 100 ? 22.385 3.771 -21.721 1.00 91.75 100 SER A O 1
ATOM 795 N N . ARG A 1 101 ? 21.269 3.753 -23.679 1.00 90.75 101 ARG A N 1
ATOM 796 C CA . ARG A 1 101 ? 21.107 5.205 -23.784 1.00 90.75 101 ARG A CA 1
ATOM 797 C C . ARG A 1 101 ? 19.638 5.567 -23.915 1.00 90.75 101 ARG A C 1
ATOM 799 O O . ARG A 1 101 ? 18.852 4.789 -24.454 1.00 90.75 101 ARG A O 1
ATOM 806 N N .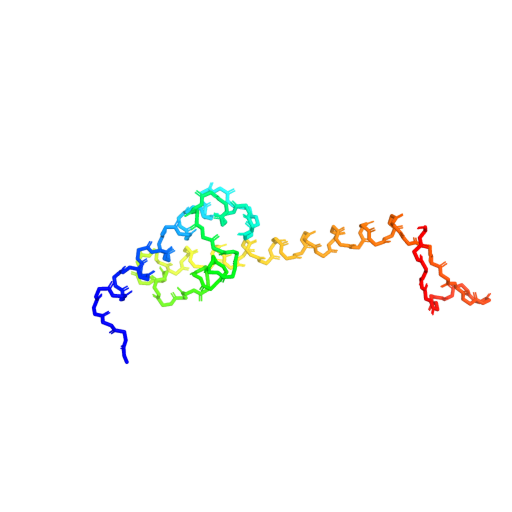 ARG A 1 102 ? 19.274 6.751 -23.430 1.00 87.62 102 ARG A N 1
ATOM 807 C CA . ARG A 1 102 ? 17.938 7.298 -23.666 1.00 87.62 102 ARG A CA 1
ATOM 808 C C . ARG A 1 102 ? 17.775 7.537 -25.169 1.00 87.62 102 ARG A C 1
ATOM 810 O O . ARG A 1 102 ? 18.714 8.026 -25.796 1.00 87.62 102 ARG A O 1
ATOM 817 N N . LYS A 1 103 ? 16.632 7.130 -25.717 1.00 80.44 103 LYS A N 1
ATOM 818 C CA . LYS A 1 103 ? 16.249 7.484 -27.088 1.00 80.44 103 LYS A CA 1
ATOM 819 C C . LYS A 1 103 ? 15.961 8.973 -27.201 1.00 80.44 103 LYS A C 1
ATOM 821 O O . LYS A 1 103 ? 15.502 9.553 -26.186 1.00 80.44 103 LYS A O 1
#

pLDDT: mean 94.09, std 4.58, range [67.38, 98.25]

Foldseek 3Di:
DDDPVRVVVLLVLLVQLLVCCVVPNDQLPVSCVVVVHHSVSSVVSLPPQVSCCVPVNPVSNVVSVVSVVVVVVVVVVVVVVVCPVQWDFDADPVRHTDDIDGD